Protein AF-A0AAW1BHJ8-F1 (afdb_monomer_lite)

InterPro domains:
  IPR001863 Glypican [PF01153] (1-126)
  IPR001863 Glypican [PTHR10822] (1-116)

Radius of gyration: 29.39 Å; chains: 1; bounding box: 67×28×74 Å

Foldseek 3Di:
DCCVVVNPLCVVVVVLVVVLVVVLVCVLVPHPDDLLVSLLVSVLVVCLSVVCVVCVVDDDDPVVSVVVSVCCVVVVPVPCVSVVCSVVSVVVSVVSSCVVVVVVVVVVVVVVVVVVLVVVVVVCVVPVPPPDDDDPVVVVVVCVSVVPPPDPDD

Secondary structure (DSSP, 8-state):
-HHHHHHHHHHHTTHHHHHHHHHHHHHHTT----HHHHHHHHHHHHHHHHHHHH-TT----HHHHHHHHHHHHHH-TTTTHHHHHHHHHHHHHHHHHHHHHHHHHHHHHHHHHHHHHHHHHHHHHH-TTTS-SS-TTTHHHHHHHHS-TT----

pLDDT: mean 74.67, std 17.1, range [35.19, 94.06]

Structure (mmCIF, N/CA/C/O backbone):
data_AF-A0AAW1BHJ8-F1
#
_entry.id   AF-A0AAW1BHJ8-F1
#
loop_
_atom_site.group_PDB
_atom_site.id
_atom_site.type_symbol
_atom_site.label_atom_id
_atom_site.label_alt_id
_atom_site.label_comp_id
_atom_site.label_asym_id
_atom_site.label_entity_id
_atom_site.label_seq_id
_atom_site.pdbx_PDB_ins_code
_atom_site.Cartn_x
_atom_site.Cartn_y
_atom_site.Cartn_z
_atom_site.occupancy
_atom_site.B_iso_or_equiv
_atom_site.auth_seq_id
_atom_site.auth_comp_id
_atom_site.auth_asym_id
_atom_site.auth_atom_id
_atom_site.pdbx_PDB_model_num
ATOM 1 N N . MET A 1 1 ? -17.989 -5.046 -3.434 1.00 55.41 1 MET A N 1
ATOM 2 C CA . MET A 1 1 ? -17.667 -6.238 -2.618 1.00 55.41 1 MET A CA 1
ATOM 3 C C . MET A 1 1 ? -17.822 -5.926 -1.131 1.00 55.41 1 MET A C 1
ATOM 5 O O . MET A 1 1 ? -18.798 -6.386 -0.567 1.00 55.41 1 MET A O 1
ATOM 9 N N . PHE A 1 2 ? -17.002 -5.055 -0.530 1.00 56.72 2 PHE A N 1
ATOM 10 C CA . PHE A 1 2 ? -17.098 -4.704 0.901 1.00 56.72 2 PHE A CA 1
ATOM 11 C C . PHE A 1 2 ? -18.437 -4.090 1.347 1.00 56.72 2 PHE A C 1
ATOM 13 O O . PHE A 1 2 ? -18.947 -4.462 2.395 1.00 56.72 2 PHE A O 1
ATOM 20 N N . VAL A 1 3 ? -19.073 -3.251 0.520 1.00 59.00 3 VAL A N 1
ATOM 21 C CA . VAL A 1 3 ? -20.424 -2.705 0.791 1.00 59.00 3 VAL A CA 1
ATOM 22 C C . VAL A 1 3 ? -21.484 -3.808 0.929 1.00 59.00 3 VAL A C 1
ATOM 24 O O . VAL A 1 3 ? -22.414 -3.674 1.712 1.00 59.00 3 VAL A O 1
ATOM 27 N N . ARG A 1 4 ? -21.342 -4.923 0.197 1.00 56.62 4 ARG A N 1
ATOM 28 C CA . ARG A 1 4 ? -22.283 -6.054 0.277 1.00 56.62 4 ARG A CA 1
ATOM 29 C C . ARG A 1 4 ? -22.056 -6.924 1.516 1.00 56.62 4 ARG A C 1
ATOM 31 O O . ARG A 1 4 ? -23.004 -7.540 1.977 1.00 56.62 4 ARG A O 1
ATOM 38 N N . THR A 1 5 ? -20.828 -6.978 2.031 1.00 54.50 5 THR A N 1
ATOM 39 C CA . THR A 1 5 ? -20.455 -7.836 3.168 1.00 54.50 5 THR A CA 1
ATOM 40 C C . THR A 1 5 ? -20.561 -7.110 4.511 1.00 54.50 5 THR A C 1
ATOM 42 O O . THR A 1 5 ? -20.981 -7.705 5.493 1.00 54.50 5 THR A O 1
ATOM 45 N N . TYR A 1 6 ? -20.207 -5.824 4.551 1.00 63.31 6 TYR A N 1
ATOM 46 C CA . TYR A 1 6 ? 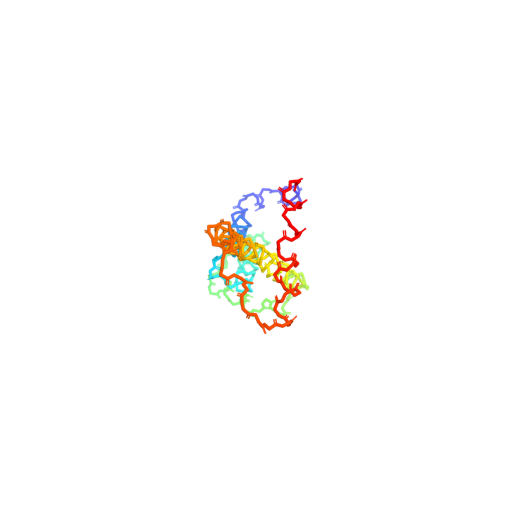-20.124 -5.017 5.776 1.00 63.31 6 TYR A CA 1
ATOM 47 C C . TYR A 1 6 ? -21.151 -3.871 5.817 1.00 63.31 6 TYR A C 1
ATOM 49 O O . TYR A 1 6 ? -21.239 -3.148 6.809 1.00 63.31 6 TYR A O 1
ATOM 57 N N . GLY A 1 7 ? -21.946 -3.694 4.756 1.00 66.75 7 GLY A N 1
ATOM 58 C CA . GLY A 1 7 ? -23.076 -2.767 4.732 1.00 66.75 7 GLY A CA 1
ATOM 59 C C . GLY A 1 7 ? -22.693 -1.305 4.974 1.00 66.75 7 GLY A C 1
ATOM 60 O O . GLY A 1 7 ? -21.690 -0.796 4.467 1.00 66.75 7 GLY A O 1
ATOM 61 N N . MET A 1 8 ? -23.526 -0.623 5.761 1.00 63.44 8 MET A N 1
ATOM 62 C CA . MET A 1 8 ? -23.433 0.815 6.035 1.00 63.44 8 MET A CA 1
ATOM 63 C C . MET A 1 8 ? -22.176 1.194 6.847 1.00 63.44 8 MET A C 1
ATOM 65 O O . MET A 1 8 ? -21.650 2.293 6.680 1.00 63.44 8 MET A O 1
ATOM 69 N N . LEU A 1 9 ? -21.634 0.256 7.637 1.00 60.28 9 LEU A N 1
ATOM 70 C CA . LEU A 1 9 ? -20.424 0.430 8.458 1.00 60.28 9 LEU A CA 1
ATOM 71 C C . LEU A 1 9 ? -19.172 0.680 7.603 1.00 60.28 9 LEU A C 1
ATOM 73 O O . LEU A 1 9 ? -18.336 1.521 7.938 1.00 60.28 9 LEU A O 1
ATOM 77 N N . TYR A 1 10 ? -19.073 -0.012 6.462 1.00 61.50 10 TYR A N 1
ATOM 78 C CA . TYR A 1 10 ? -18.015 0.222 5.477 1.00 61.50 10 TYR A CA 1
ATOM 79 C C . TYR A 1 10 ? -18.227 1.531 4.712 1.00 61.50 10 TYR A C 1
ATOM 81 O O . TYR A 1 10 ? -17.259 2.219 4.413 1.00 61.50 10 TYR A O 1
ATOM 89 N N . MET A 1 11 ? -19.473 1.908 4.401 1.00 62.59 11 MET A N 1
ATOM 90 C CA . MET A 1 11 ? -19.740 3.147 3.659 1.00 62.59 11 MET A CA 1
ATOM 91 C C . MET A 1 11 ? -19.307 4.394 4.436 1.00 62.59 11 MET A C 1
ATOM 93 O O . MET A 1 11 ? -18.711 5.289 3.841 1.00 62.59 11 MET A O 1
ATOM 97 N N . GLN A 1 12 ? -19.528 4.417 5.753 1.00 64.88 12 GLN A N 1
ATOM 98 C CA . GLN A 1 12 ? -19.155 5.543 6.616 1.00 64.88 12 GLN A CA 1
ATOM 99 C C . GLN A 1 12 ? -17.643 5.684 6.852 1.00 64.88 12 GLN A C 1
ATOM 101 O O . GLN A 1 12 ? -17.185 6.780 7.139 1.00 64.88 12 GLN A O 1
ATOM 106 N N . ASN A 1 13 ? -16.861 4.608 6.706 1.00 67.62 13 ASN A N 1
ATOM 107 C CA . ASN A 1 13 ? -15.406 4.617 6.932 1.00 67.62 13 ASN A CA 1
ATOM 108 C C . ASN A 1 13 ? -14.615 4.267 5.659 1.00 67.62 13 ASN A C 1
ATOM 110 O O . ASN A 1 13 ? -13.449 3.878 5.719 1.00 67.62 13 ASN A O 1
ATOM 114 N N . SER A 1 14 ? -15.256 4.382 4.491 1.00 75.00 14 SER A N 1
ATOM 115 C CA . SER A 1 14 ? -14.648 4.035 3.201 1.00 75.00 14 SER A CA 1
ATOM 116 C C . SER A 1 14 ? -13.474 4.944 2.824 1.00 75.00 14 SER A C 1
ATOM 118 O O . SER A 1 14 ? -12.638 4.539 2.017 1.00 75.00 14 SER A O 1
ATOM 120 N N . GLU A 1 15 ? -13.384 6.122 3.446 1.00 80.06 15 GLU A N 1
ATOM 121 C CA . GLU A 1 15 ? -12.291 7.088 3.303 1.00 80.06 15 GLU A CA 1
ATOM 122 C C . GLU A 1 15 ? -10.922 6.456 3.586 1.00 80.06 15 GLU A C 1
ATOM 124 O O . GLU A 1 15 ? -10.018 6.597 2.772 1.00 80.06 15 GLU A O 1
ATOM 129 N N . VAL A 1 16 ? -10.806 5.611 4.621 1.00 81.62 16 VAL A N 1
ATOM 130 C CA . VAL A 1 16 ? -9.545 4.920 4.969 1.00 81.62 16 VAL A CA 1
ATOM 131 C C . VAL A 1 16 ? -9.006 4.088 3.799 1.00 81.62 16 VAL A C 1
ATOM 133 O O . VAL A 1 16 ? -7.802 4.013 3.563 1.00 81.62 16 VAL A O 1
ATOM 136 N N . PHE A 1 17 ? -9.903 3.464 3.033 1.00 79.81 17 PHE A N 1
ATOM 137 C CA . PHE A 1 17 ? -9.516 2.700 1.850 1.00 79.81 17 PHE A CA 1
ATOM 138 C C . PHE A 1 17 ? -9.200 3.615 0.665 1.00 79.81 17 PHE A C 1
ATOM 140 O O . PHE A 1 17 ? -8.293 3.306 -0.106 1.00 79.81 17 PHE A O 1
ATOM 147 N N . GLN A 1 18 ? -9.929 4.722 0.497 1.00 84.31 18 GLN A N 1
ATOM 148 C CA . GLN A 1 18 ? -9.659 5.690 -0.570 1.00 84.31 18 GLN A CA 1
ATOM 149 C C . GLN A 1 18 ? -8.277 6.328 -0.405 1.00 84.31 18 GLN A C 1
ATOM 151 O O . GLN A 1 18 ? -7.521 6.357 -1.379 1.00 84.31 18 GLN A O 1
ATOM 156 N N . ASP A 1 19 ? -7.926 6.735 0.814 1.00 87.19 19 ASP A N 1
ATOM 157 C CA . ASP A 1 19 ? -6.626 7.315 1.153 1.00 87.19 19 ASP A CA 1
ATOM 158 C C . ASP A 1 19 ? -5.485 6.359 0.806 1.00 87.19 19 ASP A C 1
ATOM 160 O O . ASP A 1 19 ? -4.565 6.737 0.079 1.00 87.19 19 ASP A O 1
ATOM 164 N N . LEU A 1 20 ? -5.604 5.079 1.183 1.00 87.56 20 LEU A N 1
ATOM 165 C CA . LEU A 1 20 ? -4.618 4.059 0.817 1.00 87.56 20 LEU A CA 1
ATOM 166 C C . LEU A 1 20 ? -4.406 3.987 -0.706 1.00 87.56 20 LEU A C 1
ATOM 168 O O . LEU A 1 20 ? -3.273 3.936 -1.188 1.00 87.56 20 LEU A O 1
ATOM 172 N N . PHE A 1 21 ? -5.480 3.988 -1.502 1.00 88.00 21 PHE A N 1
ATOM 173 C CA . PHE A 1 21 ? -5.351 3.946 -2.963 1.00 88.00 21 PHE A CA 1
ATOM 174 C C . PHE A 1 21 ? -4.738 5.226 -3.543 1.00 88.00 21 PHE A C 1
ATOM 176 O O . PHE A 1 21 ? -4.039 5.155 -4.560 1.00 88.00 21 PHE A O 1
ATOM 183 N N . ILE A 1 22 ? -4.988 6.384 -2.933 1.00 89.31 22 ILE A N 1
ATOM 184 C CA . ILE A 1 22 ? -4.365 7.654 -3.320 1.00 89.31 22 ILE A CA 1
ATOM 185 C C . ILE A 1 22 ? -2.860 7.598 -3.048 1.00 89.31 22 ILE A C 1
ATOM 187 O O . ILE A 1 22 ? -2.064 7.927 -3.932 1.00 89.31 22 ILE A O 1
ATOM 191 N N . GLU A 1 23 ? -2.453 7.115 -1.877 1.00 88.06 23 GLU A N 1
ATOM 192 C CA . GLU A 1 23 ? -1.044 6.990 -1.506 1.00 88.06 23 GLU A CA 1
ATOM 193 C C . GLU A 1 23 ? -0.302 5.960 -2.369 1.00 88.06 23 GLU A C 1
ATOM 195 O O . GLU A 1 23 ? 0.803 6.237 -2.846 1.00 88.06 23 GLU A O 1
ATOM 200 N N . LEU A 1 24 ? -0.932 4.824 -2.686 1.00 88.44 24 LEU A N 1
ATOM 201 C CA . LEU A 1 24 ? -0.387 3.837 -3.626 1.00 88.44 24 LEU A CA 1
ATOM 202 C C . LEU A 1 24 ? -0.179 4.426 -5.028 1.00 88.44 24 LEU A C 1
ATOM 204 O O . LEU A 1 24 ? 0.865 4.205 -5.650 1.00 88.44 24 LEU A O 1
ATOM 208 N N . LYS A 1 25 ? -1.139 5.215 -5.531 1.00 87.81 25 LYS A N 1
ATOM 209 C CA . LYS A 1 25 ? -0.980 5.929 -6.809 1.00 87.81 25 LYS A CA 1
ATOM 210 C C . LYS A 1 25 ? 0.163 6.934 -6.742 1.00 87.81 25 LYS A C 1
ATOM 212 O O . LYS A 1 25 ? 0.974 6.978 -7.664 1.00 87.81 25 LYS A O 1
ATOM 217 N N . ARG A 1 26 ? 0.266 7.697 -5.651 1.00 88.00 26 ARG A N 1
ATOM 218 C CA . ARG A 1 26 ? 1.336 8.681 -5.443 1.00 88.00 26 ARG A CA 1
ATOM 219 C C . ARG A 1 26 ? 2.714 8.022 -5.426 1.00 88.00 26 ARG A C 1
ATOM 221 O O . ARG A 1 26 ? 3.645 8.550 -6.035 1.00 88.00 26 ARG A O 1
ATOM 228 N N . TYR A 1 27 ? 2.843 6.863 -4.779 1.00 87.69 27 TYR A N 1
ATOM 229 C CA . TYR A 1 27 ? 4.072 6.070 -4.806 1.00 87.69 27 TYR A CA 1
ATOM 230 C C . TYR A 1 27 ? 4.432 5.640 -6.233 1.00 87.69 27 TYR A C 1
ATOM 232 O O . TYR A 1 27 ? 5.572 5.813 -6.672 1.00 87.69 27 TYR A O 1
ATOM 240 N N . TYR A 1 28 ? 3.452 5.118 -6.975 1.00 85.00 28 TYR A N 1
ATOM 241 C CA . TYR A 1 28 ? 3.639 4.669 -8.353 1.00 85.00 28 TYR A CA 1
ATOM 242 C C . TYR A 1 28 ? 4.080 5.803 -9.291 1.00 85.00 28 TYR A C 1
ATOM 244 O O . TYR A 1 28 ? 5.000 5.615 -10.085 1.00 85.00 28 TYR A O 1
ATOM 252 N N . THR A 1 29 ? 3.503 7.003 -9.166 1.00 86.44 29 THR A N 1
ATOM 253 C CA . THR A 1 29 ? 3.850 8.166 -10.007 1.00 86.44 29 THR A CA 1
ATOM 254 C C . THR A 1 29 ? 5.200 8.806 -9.672 1.00 86.44 29 THR A C 1
ATOM 256 O O . THR A 1 29 ? 5.575 9.794 -10.294 1.00 86.44 29 THR A O 1
ATOM 259 N N . GLY A 1 30 ? 5.944 8.269 -8.702 1.00 78.62 30 GLY A N 1
ATOM 260 C CA . GLY A 1 30 ? 7.283 8.749 -8.367 1.00 78.62 30 GLY A CA 1
ATOM 261 C C . GLY A 1 30 ? 7.390 9.508 -7.047 1.00 78.62 30 GLY A C 1
ATOM 262 O O . GLY A 1 30 ? 8.461 10.031 -6.750 1.00 78.62 30 GLY A O 1
ATOM 263 N N . GLY A 1 31 ? 6.332 9.551 -6.233 1.00 81.19 31 GLY A N 1
ATOM 264 C CA . GLY A 1 31 ? 6.385 10.141 -4.898 1.00 81.19 31 GLY A CA 1
ATOM 265 C C . GLY A 1 31 ? 7.442 9.473 -4.012 1.00 81.19 31 GLY A C 1
ATOM 266 O O . GLY A 1 31 ? 7.677 8.261 -4.099 1.00 81.19 31 GLY A O 1
ATOM 267 N N . ASN A 1 32 ? 8.081 10.273 -3.154 1.00 78.31 32 ASN A N 1
ATOM 268 C CA . ASN A 1 32 ? 8.980 9.790 -2.107 1.00 78.31 32 ASN A CA 1
ATOM 269 C C . ASN A 1 32 ? 8.160 9.363 -0.882 1.00 78.31 32 ASN A C 1
ATOM 271 O O . ASN A 1 32 ? 8.119 10.065 0.123 1.00 78.31 32 ASN A O 1
ATOM 275 N N . VAL A 1 33 ? 7.417 8.268 -1.027 1.00 81.38 33 VAL A N 1
ATOM 276 C CA . VAL A 1 33 ? 6.567 7.706 0.029 1.00 81.38 33 VAL A CA 1
ATOM 277 C C . VAL A 1 33 ? 7.140 6.350 0.423 1.00 81.38 33 VAL A C 1
ATOM 279 O O . VAL A 1 33 ? 7.543 5.575 -0.446 1.00 81.38 33 VAL A O 1
ATOM 282 N N . ASN A 1 34 ? 7.179 6.050 1.717 1.00 86.56 34 ASN A N 1
ATOM 283 C CA . ASN A 1 34 ? 7.565 4.734 2.201 1.00 86.56 34 ASN A CA 1
ATOM 284 C C . ASN A 1 34 ? 6.345 3.798 2.164 1.00 86.56 34 ASN A C 1
ATOM 286 O O . ASN A 1 34 ? 5.398 3.972 2.924 1.00 86.56 34 ASN A O 1
ATOM 290 N N . LEU A 1 35 ? 6.363 2.811 1.261 1.00 86.88 35 LEU A N 1
ATOM 291 C CA . LEU A 1 35 ? 5.285 1.822 1.109 1.00 86.88 35 LEU A CA 1
ATOM 292 C C . LEU A 1 35 ? 5.006 1.049 2.397 1.00 86.88 35 LEU A C 1
ATOM 294 O O . LEU A 1 35 ? 3.855 0.731 2.676 1.00 86.88 35 LEU A O 1
ATOM 298 N N . GLU A 1 36 ? 6.046 0.701 3.156 1.00 87.12 36 GLU A N 1
ATOM 299 C CA . GLU A 1 36 ? 5.858 -0.103 4.362 1.00 87.12 36 GLU A CA 1
ATOM 300 C C . GLU A 1 36 ? 5.175 0.693 5.465 1.00 87.12 36 GLU A C 1
ATOM 302 O O . GLU A 1 36 ? 4.269 0.172 6.107 1.00 87.12 36 GLU A O 1
ATOM 307 N N . GLU A 1 37 ? 5.584 1.946 5.645 1.00 88.06 37 GLU A N 1
ATOM 308 C CA . GLU A 1 37 ? 5.001 2.880 6.610 1.00 88.06 37 GLU A CA 1
ATOM 309 C C . GLU A 1 37 ? 3.541 3.183 6.265 1.00 88.06 37 GLU A C 1
ATOM 311 O O . GLU A 1 37 ? 2.666 2.936 7.085 1.00 88.06 37 GLU A O 1
ATOM 316 N N . MET A 1 38 ? 3.264 3.542 5.007 1.00 89.62 38 MET A N 1
ATOM 317 C CA . MET A 1 38 ? 1.909 3.744 4.475 1.00 89.62 38 MET A CA 1
ATOM 318 C C . MET A 1 38 ? 0.983 2.552 4.766 1.00 89.62 38 MET A C 1
ATOM 320 O O . MET A 1 38 ? -0.155 2.707 5.208 1.00 89.62 38 MET A O 1
ATOM 324 N N . LEU A 1 39 ? 1.470 1.331 4.525 1.00 89.00 39 LEU A N 1
ATOM 325 C CA . LEU A 1 39 ? 0.691 0.125 4.780 1.00 89.00 39 LEU A CA 1
ATOM 326 C C . LEU A 1 39 ? 0.492 -0.116 6.278 1.00 89.00 39 LEU A C 1
ATOM 328 O O . LEU A 1 39 ? -0.604 -0.510 6.670 1.00 89.00 39 LEU A O 1
ATOM 332 N N . ASN A 1 40 ? 1.513 0.107 7.108 1.00 87.50 40 ASN A N 1
ATOM 333 C CA . ASN A 1 40 ? 1.385 -0.018 8.560 1.00 87.50 40 ASN A CA 1
ATOM 334 C C . ASN A 1 40 ? 0.349 0.985 9.107 1.00 87.50 40 ASN A C 1
ATOM 336 O O . ASN A 1 40 ? -0.531 0.581 9.865 1.00 87.50 40 ASN A O 1
ATOM 340 N N . ASP A 1 41 ? 0.390 2.240 8.656 1.00 87.88 41 ASP A N 1
ATOM 341 C CA . ASP A 1 41 ? -0.548 3.295 9.054 1.00 87.88 41 ASP A CA 1
ATOM 342 C C . ASP A 1 41 ? -1.985 2.967 8.644 1.00 87.88 41 ASP A C 1
ATOM 344 O O . ASP A 1 41 ? -2.919 3.132 9.433 1.00 87.88 41 ASP A O 1
ATOM 348 N N . PHE A 1 42 ? -2.178 2.436 7.433 1.00 88.44 42 PHE A N 1
ATOM 349 C CA . PHE A 1 42 ? -3.481 1.945 6.988 1.00 88.44 42 PHE A CA 1
ATOM 350 C C . PHE A 1 42 ? -4.033 0.868 7.931 1.00 88.44 42 PHE A C 1
ATOM 352 O O . PHE A 1 42 ? -5.196 0.937 8.334 1.00 88.44 42 PHE A O 1
ATOM 359 N N . TRP A 1 43 ? -3.216 -0.124 8.301 1.00 87.19 43 TRP A N 1
ATOM 360 C CA . TRP A 1 43 ? -3.654 -1.206 9.185 1.00 87.19 43 TRP A CA 1
ATOM 361 C C . TRP A 1 43 ? -3.933 -0.725 10.610 1.00 87.19 43 TRP A C 1
ATOM 363 O O . TRP A 1 43 ? -4.890 -1.208 11.216 1.00 87.19 43 TRP A O 1
ATOM 373 N N . ALA A 1 44 ? -3.156 0.233 11.123 1.00 85.31 44 ALA A N 1
ATOM 374 C CA . ALA A 1 44 ? -3.398 0.858 12.421 1.00 85.31 44 ALA A CA 1
ATOM 375 C C . ALA A 1 44 ? -4.743 1.603 12.434 1.00 85.31 44 ALA A C 1
ATOM 377 O O . ALA A 1 44 ? -5.615 1.299 13.248 1.00 85.31 44 ALA A O 1
ATOM 378 N N . ARG A 1 45 ? -4.980 2.480 11.449 1.00 85.00 45 ARG A N 1
ATOM 379 C CA . ARG A 1 45 ? -6.249 3.217 11.306 1.00 85.00 45 ARG A CA 1
ATOM 380 C C . ARG A 1 45 ? -7.441 2.283 11.118 1.00 85.00 45 ARG A C 1
ATOM 382 O O . ARG A 1 45 ? -8.511 2.511 11.680 1.00 85.00 45 ARG A O 1
ATOM 389 N N . LEU A 1 46 ? -7.275 1.216 10.334 1.00 84.62 46 LEU A N 1
ATOM 390 C CA . LEU A 1 46 ? -8.322 0.217 10.133 1.00 84.62 46 LEU A CA 1
ATOM 391 C C . LEU A 1 46 ? -8.652 -0.517 11.438 1.00 84.62 46 LEU A C 1
ATOM 393 O O . LEU A 1 46 ? -9.829 -0.757 11.715 1.00 84.62 46 LEU A O 1
ATOM 397 N N . LEU A 1 47 ? -7.635 -0.851 12.239 1.00 83.38 47 LEU A N 1
ATOM 398 C CA . LEU A 1 47 ? -7.824 -1.486 13.538 1.00 83.38 47 LEU A CA 1
ATOM 399 C C . LEU A 1 47 ? -8.615 -0.586 14.480 1.00 83.38 47 LEU A C 1
ATOM 401 O O . LEU A 1 47 ? -9.617 -1.040 15.019 1.00 83.38 47 LEU A O 1
ATOM 405 N N . GLU A 1 48 ? -8.208 0.672 14.639 1.00 80.31 48 GLU A N 1
ATOM 406 C CA . GLU A 1 48 ? -8.883 1.637 15.514 1.00 80.31 48 GLU A CA 1
ATOM 407 C C . GLU A 1 48 ? -10.366 1.776 15.157 1.00 80.31 48 GLU A C 1
ATOM 409 O O . GLU A 1 48 ? -11.239 1.659 16.022 1.00 80.31 48 GLU A O 1
ATOM 414 N N . ARG A 1 49 ? -10.666 1.934 13.860 1.00 79.38 49 ARG A N 1
ATOM 415 C CA . ARG A 1 49 ? -12.046 2.028 13.367 1.00 79.38 49 ARG A CA 1
ATOM 416 C C . ARG A 1 49 ? -12.824 0.742 13.615 1.00 79.38 49 ARG A C 1
ATOM 418 O O . ARG A 1 49 ? -13.951 0.802 14.095 1.00 79.38 49 ARG A O 1
ATOM 425 N N . MET A 1 50 ? -12.247 -0.428 13.344 1.00 79.06 50 MET A N 1
ATOM 426 C CA . MET A 1 50 ? -12.923 -1.700 13.620 1.00 79.06 50 MET A CA 1
ATOM 427 C C . MET A 1 50 ? -13.143 -1.937 15.116 1.00 79.06 50 MET A C 1
ATOM 429 O O . MET A 1 50 ? -14.187 -2.462 15.497 1.00 79.06 50 MET A O 1
ATOM 433 N N . PHE A 1 51 ? -12.203 -1.527 15.965 1.00 78.44 51 PHE A N 1
ATOM 434 C CA . PHE A 1 51 ? -12.284 -1.715 17.410 1.00 78.44 51 PHE A CA 1
ATOM 435 C C . PHE A 1 51 ? -13.444 -0.921 18.022 1.00 78.44 51 PHE A C 1
ATOM 437 O O . PHE A 1 51 ? -14.205 -1.461 18.828 1.00 78.44 51 PHE A O 1
ATOM 444 N N . GLN A 1 52 ? -13.631 0.324 17.569 1.00 77.50 52 GLN A N 1
ATOM 445 C CA . GLN A 1 52 ? -14.775 1.164 17.937 1.00 77.50 52 GLN A CA 1
ATOM 446 C C . GLN A 1 52 ? -16.104 0.589 17.424 1.00 77.50 52 GLN A C 1
ATOM 448 O O . GLN A 1 52 ? -17.102 0.606 18.138 1.00 77.50 52 GLN A O 1
ATOM 453 N N . LEU A 1 53 ? -16.122 0.037 16.204 1.00 74.81 53 LEU A N 1
ATOM 454 C CA . LEU A 1 53 ? -17.335 -0.538 15.609 1.00 74.81 53 LEU A CA 1
ATOM 455 C C . LEU A 1 53 ? -17.794 -1.834 16.286 1.00 74.81 53 LEU A C 1
ATOM 457 O O . LEU A 1 53 ? -18.994 -2.083 16.368 1.00 74.81 53 LEU A O 1
ATOM 461 N N . ILE A 1 54 ? -16.860 -2.670 16.745 1.00 76.25 54 ILE A N 1
ATOM 462 C CA . ILE A 1 54 ? -17.174 -3.935 17.431 1.00 76.25 54 ILE A CA 1
ATOM 463 C C . ILE A 1 54 ? -17.673 -3.676 18.858 1.00 76.25 54 ILE A C 1
ATOM 465 O O . ILE A 1 54 ? -18.498 -4.434 19.364 1.00 76.25 54 ILE A O 1
ATOM 469 N N . ASN A 1 55 ? -17.219 -2.590 19.490 1.00 77.94 55 ASN A N 1
ATOM 470 C CA . ASN A 1 55 ? -17.543 -2.244 20.873 1.00 77.94 55 ASN A CA 1
ATOM 471 C C . ASN A 1 55 ? -18.249 -0.879 20.973 1.00 77.94 55 ASN A C 1
ATOM 473 O O . ASN A 1 55 ? -17.747 0.018 21.650 1.00 77.94 55 ASN A O 1
ATOM 477 N N . PRO A 1 56 ? -19.436 -0.704 20.361 1.00 76.81 56 PRO A N 1
ATOM 478 C CA . PRO A 1 56 ? -20.119 0.592 20.311 1.00 76.81 56 PRO A CA 1
ATOM 479 C C . PRO A 1 56 ? -20.597 1.083 21.686 1.00 76.81 56 PRO A C 1
ATOM 481 O O . PRO A 1 56 ? -20.907 2.257 21.853 1.00 76.81 56 PRO A O 1
ATOM 484 N N . HIS A 1 57 ? -20.670 0.190 22.677 1.00 76.44 57 HIS A N 1
ATOM 485 C CA . HIS A 1 57 ? -21.055 0.514 24.052 1.00 76.44 57 HIS A CA 1
ATOM 486 C C . HIS A 1 57 ? -19.915 1.114 24.884 1.00 76.44 57 HIS A C 1
ATOM 488 O O . HIS A 1 57 ? -20.162 1.601 25.985 1.00 76.44 57 HIS A O 1
ATOM 494 N N . TYR A 1 58 ? -18.680 1.070 24.378 1.00 78.31 58 TYR A N 1
ATOM 495 C CA . TYR A 1 58 ? -17.499 1.561 25.073 1.00 78.31 58 TYR A CA 1
ATOM 496 C C . TYR A 1 58 ? -16.913 2.762 24.332 1.00 78.31 58 TYR A C 1
ATOM 498 O O . TYR A 1 58 ? -16.637 2.706 23.136 1.00 78.31 58 TYR A O 1
ATOM 506 N N . HIS A 1 59 ? -16.689 3.850 25.066 1.00 77.44 59 HIS A N 1
ATOM 507 C CA . HIS A 1 59 ? -15.911 4.981 24.575 1.00 77.44 59 HIS A CA 1
ATOM 508 C C . HIS A 1 59 ? -14.444 4.771 24.948 1.00 77.44 59 HIS A C 1
ATOM 510 O O . HIS A 1 59 ? -14.090 4.774 26.126 1.00 77.44 59 HIS A O 1
ATOM 516 N N . PHE A 1 60 ? -13.599 4.574 23.938 1.00 81.38 60 PHE A N 1
ATOM 517 C CA . PHE A 1 60 ? -12.153 4.451 24.110 1.00 81.38 60 PHE A CA 1
ATOM 518 C C . PHE A 1 60 ? -11.495 5.825 23.971 1.00 81.38 60 PHE A C 1
ATOM 520 O O . PHE A 1 60 ? -11.831 6.577 23.056 1.00 81.38 60 PHE A O 1
ATOM 527 N N . SER A 1 61 ? -10.565 6.149 24.871 1.00 84.50 61 SER A N 1
ATOM 528 C CA . SER A 1 61 ? -9.705 7.324 24.722 1.00 84.50 61 SER A CA 1
ATOM 529 C C . SER A 1 61 ? -8.670 7.104 23.616 1.00 84.50 61 SER A C 1
ATOM 531 O O . SER A 1 61 ? -8.339 5.966 23.276 1.00 84.50 61 SER A O 1
ATOM 533 N N . GLU A 1 62 ? -8.135 8.198 23.078 1.00 80.88 62 GLU A N 1
ATOM 534 C CA . GLU A 1 62 ? -7.073 8.165 22.066 1.00 80.88 62 GLU A CA 1
ATOM 535 C C . GLU A 1 62 ? -5.826 7.426 22.585 1.00 80.88 62 GLU A C 1
ATOM 537 O O . GLU A 1 62 ? -5.326 6.527 21.913 1.00 80.88 62 GLU A O 1
ATOM 542 N N . ASP A 1 63 ? -5.436 7.662 23.844 1.00 85.38 63 ASP A N 1
ATOM 543 C CA . ASP A 1 63 ? -4.322 6.962 24.506 1.00 85.38 63 ASP A CA 1
ATOM 544 C C . ASP A 1 63 ? -4.510 5.435 24.553 1.00 85.38 63 ASP A C 1
ATOM 546 O O . ASP A 1 63 ? -3.557 4.659 24.436 1.00 85.38 63 ASP A O 1
ATOM 550 N N . TYR A 1 64 ? -5.754 4.976 24.737 1.00 84.69 64 TYR A N 1
ATOM 551 C CA . TYR A 1 64 ? -6.060 3.547 24.760 1.00 84.69 64 TYR A CA 1
ATOM 552 C C . TYR A 1 64 ? -5.934 2.938 23.362 1.00 84.69 64 TYR A C 1
ATOM 554 O O . TYR A 1 64 ? -5.394 1.843 23.215 1.00 84.69 64 TYR A O 1
ATOM 562 N N . LEU A 1 65 ? -6.395 3.647 22.332 1.00 82.81 65 LEU A N 1
ATOM 563 C CA . LEU A 1 65 ? -6.280 3.209 20.942 1.00 82.81 65 LEU A CA 1
ATOM 564 C C . LEU A 1 65 ? -4.817 3.178 20.482 1.00 82.81 65 LEU A C 1
ATOM 566 O O . LEU A 1 65 ? -4.403 2.206 19.850 1.00 82.81 65 LEU A O 1
ATOM 570 N N . GLU A 1 66 ? -4.003 4.152 20.897 1.00 81.62 66 GLU A N 1
ATOM 571 C CA . GLU A 1 66 ? -2.557 4.143 20.652 1.00 81.62 66 GLU A CA 1
ATOM 572 C C . GLU A 1 66 ? -1.882 2.937 21.332 1.00 81.62 66 GLU A C 1
ATOM 574 O O . GLU A 1 66 ? -1.020 2.269 20.754 1.00 81.62 66 GLU A O 1
ATOM 579 N N . CYS A 1 67 ? -2.310 2.602 22.554 1.00 84.88 67 CYS A N 1
ATOM 580 C CA . CYS A 1 67 ? -1.852 1.403 23.251 1.00 84.88 67 CYS A CA 1
ATOM 581 C C . CYS A 1 67 ? -2.228 0.127 22.483 1.00 84.88 67 CYS A C 1
ATOM 583 O O . CYS A 1 67 ? -1.368 -0.718 22.240 1.00 84.88 67 CYS A O 1
ATOM 585 N N . VAL A 1 68 ? -3.479 -0.002 22.033 1.00 82.19 68 VAL A N 1
ATOM 586 C CA . VAL A 1 68 ? -3.931 -1.146 21.221 1.00 82.19 68 VAL A CA 1
ATOM 587 C C . VAL A 1 68 ? -3.104 -1.266 19.939 1.00 82.19 68 VAL A C 1
ATOM 589 O O . VAL A 1 68 ? -2.656 -2.367 19.611 1.00 82.19 68 VAL A O 1
ATOM 592 N N . SER A 1 69 ? -2.821 -0.142 19.274 1.00 78.19 69 SER A N 1
ATOM 593 C CA . SER A 1 69 ? -1.970 -0.090 18.083 1.00 78.19 69 SER A CA 1
ATOM 594 C C . SER A 1 69 ? -0.573 -0.680 18.345 1.00 78.19 69 SER A C 1
ATOM 596 O O . SER A 1 69 ? -0.088 -1.487 17.548 1.00 78.19 69 SER A O 1
ATOM 598 N N . LYS A 1 70 ? 0.029 -0.423 19.519 1.00 79.69 70 LYS A N 1
ATOM 599 C CA . LYS A 1 70 ? 1.336 -0.995 19.921 1.00 79.69 70 LYS A CA 1
ATOM 600 C C . LYS A 1 70 ? 1.323 -2.515 20.113 1.00 79.69 70 LYS A C 1
ATOM 602 O O . LYS A 1 70 ? 2.346 -3.160 19.889 1.00 79.69 70 LYS A O 1
ATOM 607 N N . TYR A 1 71 ? 0.194 -3.107 20.502 1.00 80.25 71 TYR A N 1
ATOM 608 C CA . TYR A 1 71 ? 0.071 -4.560 20.702 1.00 80.25 71 TYR A CA 1
ATOM 609 C C . TYR A 1 71 ? -0.444 -5.315 19.468 1.00 80.25 71 TYR A C 1
ATOM 611 O O . TYR A 1 71 ? -0.575 -6.543 19.505 1.00 80.25 71 TYR A O 1
ATOM 619 N N . THR A 1 72 ? -0.690 -4.617 18.357 1.00 78.44 72 THR A N 1
ATOM 620 C CA . THR A 1 72 ? -1.234 -5.204 17.122 1.00 78.44 72 THR A CA 1
ATOM 621 C C . THR A 1 72 ? -0.393 -6.368 16.595 1.00 78.44 72 THR A C 1
ATOM 623 O O . THR A 1 72 ? -0.949 -7.380 16.165 1.00 78.44 72 THR A O 1
ATOM 626 N N . ASP A 1 73 ? 0.937 -6.278 16.682 1.00 74.12 73 ASP A N 1
ATOM 627 C CA . ASP A 1 73 ? 1.848 -7.320 16.191 1.00 74.12 73 ASP A CA 1
ATOM 628 C C . ASP A 1 73 ? 1.794 -8.617 17.013 1.00 74.12 73 ASP A C 1
ATOM 630 O O . ASP A 1 73 ? 1.999 -9.707 16.469 1.00 74.12 73 ASP A O 1
ATOM 634 N N . GLN A 1 74 ? 1.494 -8.518 18.312 1.00 76.75 74 GLN A N 1
ATOM 635 C CA . GLN A 1 74 ? 1.351 -9.678 19.198 1.00 76.75 74 GLN A CA 1
ATOM 636 C C . GLN A 1 74 ? -0.047 -10.286 19.097 1.00 76.75 74 GLN A C 1
ATOM 638 O O . GLN A 1 74 ? -0.187 -11.504 19.000 1.00 76.75 74 GLN A O 1
ATOM 643 N N . LEU A 1 75 ? -1.077 -9.436 19.094 1.00 76.25 75 LEU A N 1
ATOM 644 C CA . LEU A 1 75 ? -2.476 -9.862 19.068 1.00 76.25 75 LEU A CA 1
ATOM 645 C C . LEU A 1 75 ? -2.901 -10.381 17.693 1.00 76.25 75 LEU A C 1
ATOM 647 O O . LEU A 1 75 ? -3.818 -11.194 17.608 1.00 76.25 75 LEU A O 1
ATOM 651 N N . LYS A 1 76 ? -2.245 -9.912 16.622 1.00 81.88 76 LYS A N 1
ATOM 652 C CA . LYS A 1 76 ? -2.566 -10.230 15.226 1.00 81.88 76 LYS A CA 1
ATOM 653 C C . LYS A 1 76 ? -4.081 -10.233 14.963 1.00 81.88 76 LYS A C 1
ATOM 655 O O . LYS A 1 76 ? -4.621 -11.252 14.526 1.00 81.88 76 LYS A O 1
ATOM 660 N N . PRO A 1 77 ? -4.782 -9.103 15.167 1.00 81.31 77 PRO A N 1
ATOM 661 C CA . PRO A 1 77 ? -6.238 -9.027 14.991 1.00 81.31 77 PRO A CA 1
ATOM 662 C C . PRO A 1 77 ? -6.685 -9.392 13.566 1.00 81.31 77 PRO A C 1
ATOM 664 O O . PRO A 1 77 ? -7.782 -9.900 13.358 1.00 81.31 77 PRO A O 1
ATOM 667 N N . PHE A 1 78 ? -5.802 -9.200 12.583 1.00 82.81 78 PHE A N 1
ATOM 668 C CA . PHE A 1 78 ? -6.006 -9.568 11.179 1.00 82.81 78 PHE A CA 1
ATOM 669 C C . PHE A 1 78 ? -5.226 -10.830 10.763 1.00 82.81 78 PHE A C 1
ATOM 671 O O . PHE A 1 78 ? -5.043 -11.106 9.574 1.00 82.81 78 PHE A O 1
ATOM 678 N N . GLY A 1 79 ? -4.713 -11.587 11.734 1.00 86.50 79 GLY A N 1
ATOM 679 C CA . GLY A 1 79 ? -3.842 -12.733 1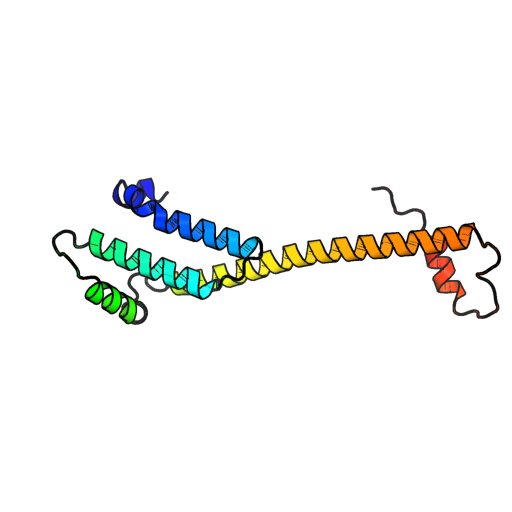1.511 1.00 86.50 79 GLY A CA 1
ATOM 680 C C . GLY A 1 79 ? -2.573 -12.357 10.742 1.00 86.50 79 GLY A C 1
ATOM 681 O O . GLY A 1 79 ? -1.945 -11.328 10.979 1.00 86.50 79 GLY A O 1
ATOM 682 N N . ASP A 1 80 ? -2.198 -13.196 9.778 1.00 86.75 80 ASP A N 1
ATOM 683 C CA . ASP A 1 80 ? -1.020 -12.975 8.933 1.00 86.75 80 ASP A CA 1
ATOM 684 C C . ASP A 1 80 ? -1.311 -12.140 7.667 1.00 86.75 80 ASP A C 1
ATOM 686 O O . ASP A 1 80 ? -0.416 -11.965 6.832 1.00 86.75 80 ASP A O 1
ATOM 690 N N . VAL A 1 81 ? -2.542 -11.639 7.490 1.00 88.62 81 VAL A N 1
ATOM 691 C CA . VAL A 1 81 ? -2.952 -10.895 6.285 1.00 88.62 81 VAL A CA 1
ATOM 692 C C . VAL A 1 81 ? -2.143 -9.604 6.097 1.00 88.62 81 VAL A C 1
ATOM 694 O O . VAL A 1 81 ? -1.569 -9.462 5.013 1.00 88.62 81 VAL A O 1
ATOM 697 N N . PRO A 1 82 ? -1.984 -8.715 7.104 1.00 87.19 82 PRO A N 1
ATOM 698 C CA . PRO A 1 82 ? -1.206 -7.482 6.947 1.00 87.19 82 PRO A CA 1
ATOM 699 C C . PRO A 1 82 ? 0.234 -7.757 6.519 1.00 87.19 82 PRO A C 1
ATOM 701 O O . PRO A 1 82 ? 0.749 -7.140 5.588 1.00 87.19 82 PRO A O 1
ATOM 704 N N . ARG A 1 83 ? 0.866 -8.764 7.136 1.00 87.94 83 ARG A N 1
ATOM 705 C CA . ARG A 1 83 ? 2.242 -9.170 6.831 1.00 87.94 83 ARG A CA 1
ATOM 706 C C . ARG A 1 83 ? 2.383 -9.681 5.398 1.00 87.94 83 ARG A C 1
ATOM 708 O O . ARG A 1 83 ? 3.296 -9.263 4.688 1.00 87.94 83 ARG A O 1
ATOM 715 N N . LYS A 1 84 ? 1.500 -10.588 4.964 1.00 89.94 84 LYS A N 1
ATOM 716 C CA . LYS A 1 84 ? 1.538 -11.152 3.603 1.00 89.94 84 LYS A CA 1
ATOM 717 C C . LYS A 1 84 ? 1.268 -10.080 2.552 1.00 89.94 84 LYS A C 1
ATOM 719 O O . LYS A 1 84 ? 2.005 -10.000 1.570 1.00 89.94 84 LYS A O 1
ATOM 724 N N . LEU A 1 85 ? 0.252 -9.249 2.782 1.00 89.81 85 LEU A N 1
ATOM 725 C CA . LEU A 1 85 ? -0.128 -8.178 1.868 1.00 89.81 85 LEU A CA 1
ATOM 726 C C . LEU A 1 85 ? 0.988 -7.143 1.748 1.00 89.81 85 LEU A C 1
ATOM 728 O O . LEU A 1 85 ? 1.341 -6.783 0.630 1.00 89.81 85 LEU A O 1
ATOM 732 N N . LYS A 1 86 ? 1.624 -6.760 2.863 1.00 88.69 86 LYS A N 1
ATOM 733 C CA . LYS A 1 86 ? 2.776 -5.852 2.854 1.00 88.69 86 LYS A CA 1
ATOM 734 C C . LYS A 1 86 ? 3.891 -6.346 1.942 1.00 88.69 86 LYS A C 1
ATOM 736 O O . LYS A 1 86 ? 4.303 -5.639 1.031 1.00 88.69 86 LYS A O 1
ATOM 741 N N . VAL A 1 87 ? 4.327 -7.593 2.116 1.00 90.88 87 VAL A N 1
ATOM 742 C CA . VAL A 1 87 ? 5.414 -8.155 1.298 1.00 90.88 87 VAL A CA 1
ATOM 743 C C . VAL A 1 87 ? 5.037 -8.215 -0.186 1.00 90.88 87 VAL A C 1
ATOM 745 O O . VAL A 1 87 ? 5.858 -7.890 -1.044 1.00 90.88 87 VAL A O 1
ATOM 748 N N . GLN A 1 88 ? 3.810 -8.630 -0.505 1.00 92.50 88 GLN A N 1
ATOM 749 C CA . GLN A 1 88 ? 3.362 -8.757 -1.893 1.00 92.50 88 GLN A CA 1
ATOM 750 C C . GLN A 1 88 ? 3.207 -7.399 -2.580 1.00 92.50 88 GLN A C 1
ATOM 752 O O . GLN A 1 88 ? 3.729 -7.213 -3.678 1.00 92.50 88 GLN A O 1
ATOM 757 N N . VAL A 1 89 ? 2.536 -6.449 -1.927 1.00 91.06 89 VAL A N 1
ATOM 758 C CA . VAL A 1 89 ? 2.293 -5.105 -2.464 1.00 91.06 89 VAL A CA 1
ATOM 759 C C . VAL A 1 89 ? 3.611 -4.365 -2.640 1.00 91.06 89 VAL A C 1
ATOM 761 O O . VAL A 1 89 ? 3.862 -3.851 -3.728 1.00 91.06 89 VAL A O 1
ATOM 764 N N . THR A 1 90 ? 4.499 -4.388 -1.642 1.00 90.06 90 THR A N 1
ATOM 765 C CA . THR A 1 90 ? 5.799 -3.716 -1.742 1.00 90.06 90 THR A CA 1
ATOM 766 C C . THR A 1 90 ? 6.604 -4.231 -2.934 1.00 90.06 90 THR A C 1
ATOM 768 O O . THR A 1 90 ? 7.065 -3.445 -3.760 1.00 90.06 90 THR A O 1
ATOM 771 N N . ARG A 1 91 ? 6.711 -5.556 -3.098 1.00 91.56 91 ARG A N 1
ATOM 772 C CA . ARG A 1 91 ? 7.435 -6.151 -4.232 1.00 91.56 91 ARG A CA 1
ATOM 773 C C . ARG A 1 91 ? 6.792 -5.817 -5.576 1.00 91.56 91 ARG A C 1
ATOM 775 O O . ARG A 1 91 ? 7.506 -5.474 -6.516 1.00 91.56 91 ARG A O 1
ATOM 782 N N . ALA A 1 92 ? 5.466 -5.898 -5.667 1.00 93.19 92 ALA A N 1
ATOM 783 C CA . ALA A 1 92 ? 4.740 -5.628 -6.903 1.00 93.19 92 ALA A CA 1
ATOM 784 C C . ALA A 1 92 ? 4.877 -4.162 -7.343 1.00 93.19 92 ALA A C 1
ATOM 786 O O . ALA A 1 92 ? 5.160 -3.897 -8.510 1.00 93.19 92 ALA A O 1
ATOM 787 N N . PHE A 1 93 ? 4.729 -3.209 -6.419 1.00 91.44 93 PHE A N 1
ATOM 788 C CA . PHE A 1 93 ? 4.813 -1.782 -6.734 1.00 91.44 93 PHE A CA 1
ATOM 789 C C . PHE A 1 93 ? 6.237 -1.325 -7.042 1.00 91.44 93 PHE A C 1
ATOM 791 O O . PHE A 1 93 ? 6.417 -0.524 -7.958 1.00 91.44 93 PHE A O 1
ATOM 798 N N . ILE A 1 94 ? 7.246 -1.855 -6.341 1.00 90.88 94 ILE A N 1
ATOM 799 C CA . ILE A 1 94 ? 8.651 -1.603 -6.687 1.00 90.88 94 ILE A CA 1
ATOM 800 C C . ILE A 1 94 ? 8.926 -2.109 -8.106 1.00 90.88 94 ILE A C 1
ATOM 802 O O . ILE A 1 94 ? 9.402 -1.342 -8.939 1.00 90.88 94 ILE A O 1
ATOM 806 N N . ALA A 1 95 ? 8.551 -3.354 -8.419 1.00 92.56 95 ALA A N 1
ATOM 807 C CA . ALA A 1 95 ? 8.753 -3.923 -9.750 1.00 92.56 95 ALA A CA 1
ATOM 808 C C . ALA A 1 95 ? 8.044 -3.109 -10.846 1.00 92.56 95 ALA A C 1
ATOM 810 O O . ALA A 1 95 ? 8.660 -2.777 -11.858 1.00 92.56 95 ALA A O 1
ATOM 811 N N . ALA A 1 96 ? 6.779 -2.732 -10.634 1.00 91.94 96 ALA A N 1
ATOM 812 C CA . ALA A 1 96 ? 6.015 -1.925 -11.582 1.00 91.94 96 ALA A CA 1
ATOM 813 C C . ALA A 1 96 ? 6.641 -0.538 -11.802 1.00 91.94 96 ALA A C 1
ATOM 815 O O . ALA A 1 96 ? 6.797 -0.102 -12.944 1.00 91.94 96 ALA A O 1
ATOM 816 N N . ARG A 1 97 ? 7.053 0.141 -10.722 1.00 89.94 97 ARG A N 1
ATOM 817 C CA . ARG A 1 97 ? 7.709 1.453 -10.791 1.00 89.94 97 ARG A CA 1
ATOM 818 C C . ARG A 1 97 ? 9.030 1.364 -11.550 1.00 89.94 97 ARG A C 1
ATOM 820 O O . ARG A 1 97 ? 9.246 2.139 -12.479 1.00 89.94 97 ARG A O 1
ATOM 827 N N . THR A 1 98 ? 9.883 0.402 -11.206 1.00 91.19 98 THR A N 1
ATOM 828 C CA . THR A 1 98 ? 11.170 0.195 -11.883 1.00 91.19 98 THR A CA 1
ATOM 829 C C . THR A 1 98 ? 10.980 -0.164 -13.354 1.00 91.19 98 THR A C 1
ATOM 831 O O . THR A 1 98 ? 11.714 0.340 -14.198 1.00 91.19 98 THR A O 1
ATOM 834 N N . PHE A 1 99 ? 9.973 -0.970 -13.690 1.00 92.75 99 PHE A N 1
ATOM 835 C CA . PHE A 1 99 ? 9.667 -1.326 -15.074 1.00 92.75 99 PHE A CA 1
ATOM 836 C C .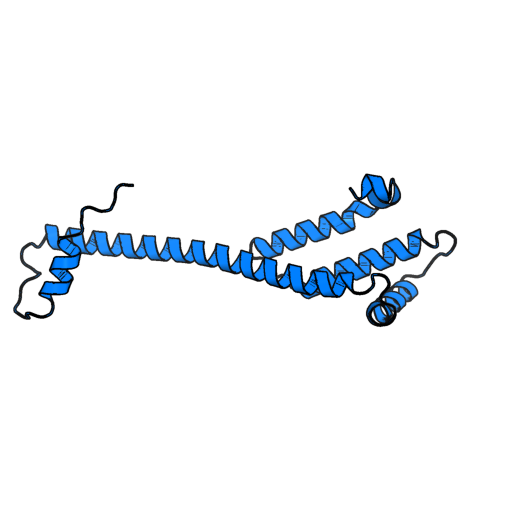 PHE A 1 99 ? 9.290 -0.099 -15.916 1.00 92.75 99 PHE A C 1
ATOM 838 O O . PHE A 1 99 ? 9.869 0.134 -16.976 1.00 92.75 99 PHE A O 1
ATOM 845 N N . VAL A 1 100 ? 8.372 0.737 -15.424 1.00 91.62 100 VAL A N 1
ATOM 846 C CA . VAL A 1 100 ? 7.925 1.950 -16.131 1.00 91.62 100 VAL A CA 1
ATOM 847 C C . VAL A 1 100 ? 9.049 2.980 -16.246 1.00 91.62 100 VAL A C 1
ATOM 849 O O . VAL A 1 100 ? 9.244 3.576 -17.310 1.00 91.62 100 VAL A O 1
ATOM 852 N N . GLN A 1 101 ? 9.831 3.162 -15.180 1.00 91.12 101 GLN A N 1
ATOM 853 C CA . GLN A 1 101 ? 11.013 4.024 -15.204 1.00 91.12 101 GLN A CA 1
ATOM 854 C C . GLN A 1 101 ? 12.051 3.507 -16.210 1.00 91.12 101 GLN A C 1
ATOM 856 O O . GLN A 1 101 ? 12.573 4.288 -17.003 1.00 91.12 101 GLN A O 1
ATOM 861 N N . GLY A 1 102 ? 12.285 2.193 -16.247 1.00 93.19 102 GLY A N 1
ATOM 862 C CA . GLY A 1 102 ? 13.190 1.543 -17.192 1.00 93.19 102 GLY A CA 1
ATOM 863 C C . GLY A 1 102 ? 12.772 1.740 -18.650 1.00 93.19 102 GLY A C 1
ATOM 864 O O . GLY A 1 102 ? 13.603 2.112 -19.475 1.00 93.19 102 GLY A O 1
ATOM 865 N N . LEU A 1 103 ? 11.484 1.581 -18.970 1.00 94.06 103 LEU A N 1
ATOM 866 C CA . LEU A 1 103 ? 10.955 1.855 -20.314 1.00 94.06 103 LEU A CA 1
ATOM 867 C C . LEU A 1 103 ? 11.095 3.331 -20.708 1.00 94.06 103 LEU A C 1
ATOM 869 O O . LEU A 1 103 ? 11.422 3.639 -21.855 1.00 94.06 103 LEU A O 1
ATOM 873 N N . THR A 1 104 ? 10.879 4.244 -19.760 1.00 92.19 104 THR A N 1
ATOM 874 C CA . THR A 1 104 ? 11.018 5.689 -19.994 1.00 92.19 104 THR A CA 1
ATOM 875 C C . THR A 1 104 ? 12.468 6.050 -20.320 1.00 92.19 104 THR A C 1
ATOM 877 O O . THR A 1 104 ? 12.733 6.670 -21.350 1.00 92.19 104 THR A O 1
ATOM 880 N N . VAL A 1 105 ? 13.421 5.574 -19.512 1.00 93.38 105 VAL A N 1
ATOM 881 C CA . VAL A 1 105 ? 14.858 5.778 -19.750 1.00 93.38 105 VAL A CA 1
ATOM 882 C C . VAL A 1 105 ? 15.304 5.097 -21.047 1.00 93.38 105 VAL A C 1
ATOM 884 O O . VAL A 1 105 ? 16.021 5.702 -21.843 1.00 93.38 105 VAL A O 1
ATOM 887 N N . GLY A 1 106 ? 14.845 3.871 -21.314 1.00 93.19 106 GLY A N 1
ATOM 888 C CA . GLY A 1 106 ? 15.150 3.150 -22.552 1.00 93.19 106 GLY A CA 1
ATOM 889 C C . GLY A 1 106 ? 14.717 3.925 -23.799 1.00 93.19 106 GLY A C 1
ATOM 890 O O . GLY A 1 106 ? 15.499 4.077 -24.741 1.00 93.19 106 GLY A O 1
ATOM 891 N N . ARG A 1 107 ? 13.511 4.507 -23.778 1.00 93.62 107 ARG A N 1
ATOM 892 C CA . ARG A 1 107 ? 13.019 5.393 -24.843 1.00 93.62 107 ARG A CA 1
ATOM 893 C C . ARG A 1 107 ? 13.903 6.629 -25.016 1.00 93.62 107 ARG A C 1
ATOM 895 O O . ARG A 1 107 ? 14.193 7.019 -26.147 1.00 93.62 107 ARG A O 1
ATOM 902 N N . GLU A 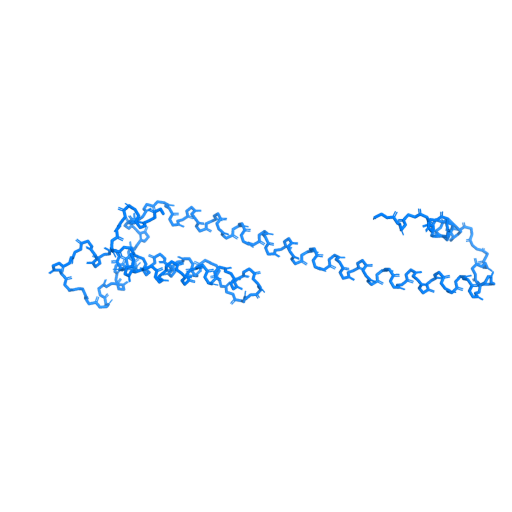1 108 ? 14.324 7.266 -23.927 1.00 92.75 108 GLU A N 1
ATOM 903 C CA . GLU A 1 108 ? 15.206 8.435 -23.994 1.00 92.75 108 GLU A CA 1
ATOM 904 C C . GLU A 1 108 ? 16.563 8.108 -24.619 1.00 92.75 108 GLU A C 1
ATOM 906 O O . GLU A 1 108 ? 17.029 8.849 -25.487 1.00 92.75 108 GLU A O 1
ATOM 911 N N . VAL A 1 109 ? 17.179 6.993 -24.221 1.00 93.94 109 VAL A N 1
ATOM 912 C CA . VAL A 1 109 ? 18.460 6.541 -24.780 1.00 93.94 109 VAL A CA 1
ATOM 913 C C . VAL A 1 109 ? 18.312 6.226 -26.267 1.00 93.94 109 VAL A C 1
ATOM 915 O O . VAL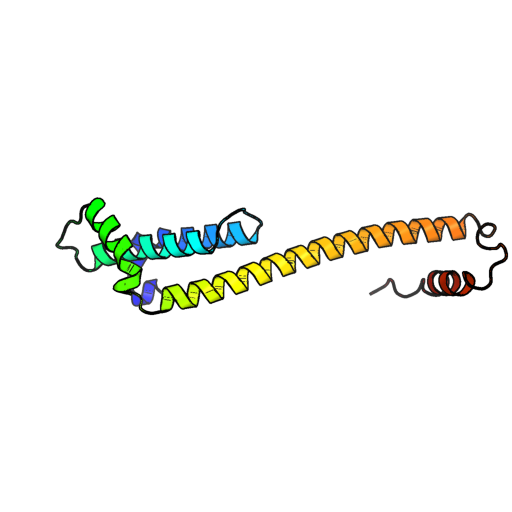 A 1 109 ? 19.098 6.736 -27.064 1.00 93.94 109 VAL A O 1
ATOM 918 N N . ALA A 1 110 ? 17.273 5.487 -26.670 1.00 91.25 110 ALA A N 1
ATOM 919 C CA . ALA A 1 110 ? 17.006 5.185 -28.078 1.00 91.25 110 ALA A CA 1
ATOM 920 C C . ALA A 1 110 ? 16.841 6.462 -28.923 1.00 91.25 110 ALA A C 1
ATOM 922 O O . ALA A 1 110 ? 17.412 6.582 -30.008 1.00 91.25 110 ALA A O 1
ATOM 923 N N . ASN A 1 111 ? 16.136 7.467 -28.395 1.00 91.38 111 ASN A N 1
ATOM 924 C CA . ASN A 1 111 ? 15.984 8.762 -29.056 1.00 91.38 111 ASN A CA 1
ATOM 925 C C . ASN A 1 111 ? 17.313 9.523 -29.181 1.00 91.38 111 ASN A C 1
ATOM 927 O O . ASN A 1 111 ? 17.567 10.146 -30.214 1.00 91.38 111 ASN A O 1
ATOM 931 N N . ARG A 1 112 ? 18.168 9.494 -28.149 1.00 89.06 112 ARG A N 1
ATOM 932 C CA . ARG A 1 112 ? 19.504 10.116 -28.192 1.00 89.06 112 ARG A CA 1
ATOM 933 C C . ARG A 1 112 ? 20.400 9.421 -29.217 1.00 89.06 112 ARG A C 1
ATOM 935 O O . ARG A 1 112 ? 21.007 10.101 -30.039 1.00 89.06 112 ARG A O 1
ATOM 942 N N . VAL A 1 113 ? 20.416 8.089 -29.224 1.00 88.50 113 VAL A N 1
ATOM 943 C CA . VAL A 1 113 ? 21.179 7.283 -30.187 1.00 88.50 113 VAL A CA 1
ATOM 944 C C . VAL A 1 113 ? 20.696 7.538 -31.617 1.00 88.50 113 VAL A C 1
ATOM 946 O O . VAL A 1 113 ? 21.514 7.803 -32.490 1.00 88.50 113 VAL A O 1
ATOM 949 N N . SER A 1 114 ? 19.381 7.581 -31.858 1.00 86.31 114 SER A N 1
ATOM 950 C CA . SER A 1 114 ? 18.822 7.906 -33.180 1.00 86.31 114 SER A CA 1
ATOM 951 C C . SER A 1 114 ? 19.274 9.280 -33.691 1.00 86.31 114 SER A C 1
ATOM 953 O O . SER A 1 114 ? 19.612 9.421 -34.866 1.00 86.31 114 SER A O 1
ATOM 955 N N . LYS A 1 115 ? 19.342 10.299 -32.820 1.00 83.81 115 LYS A N 1
ATOM 956 C CA . LYS A 1 115 ? 19.868 11.625 -33.190 1.00 83.81 115 LYS A CA 1
ATOM 957 C C . LYS A 1 115 ? 21.343 11.563 -33.592 1.00 83.81 115 LYS A C 1
ATOM 959 O O . LYS A 1 115 ? 21.709 12.154 -34.601 1.00 83.81 115 LYS A O 1
ATOM 964 N N . VAL A 1 116 ? 22.169 10.832 -32.842 1.00 81.75 116 VAL A N 1
ATOM 965 C CA . VAL A 1 116 ? 23.599 10.662 -33.152 1.00 81.75 116 VAL A CA 1
ATOM 966 C C . VAL A 1 116 ? 23.791 9.910 -34.471 1.00 81.75 116 VAL A C 1
ATOM 968 O O . VAL A 1 116 ? 24.548 10.370 -35.320 1.00 81.75 116 VAL A O 1
ATOM 971 N N . ILE A 1 117 ? 23.050 8.819 -34.695 1.00 77.44 117 ILE A N 1
ATOM 972 C CA . ILE A 1 117 ? 23.090 8.057 -35.953 1.00 77.44 117 ILE A CA 1
ATOM 973 C C . ILE A 1 117 ? 22.721 8.951 -37.144 1.00 77.44 117 ILE A C 1
ATOM 975 O O . ILE A 1 117 ? 23.408 8.926 -38.161 1.00 77.44 117 ILE A O 1
ATOM 979 N N . LYS A 1 118 ? 21.687 9.795 -37.019 1.00 75.19 118 LYS A N 1
ATOM 980 C CA . LYS A 1 118 ? 21.305 10.753 -38.072 1.00 75.19 118 LYS A CA 1
ATOM 981 C C . LYS A 1 118 ? 22.415 11.759 -38.382 1.00 75.19 118 LYS A C 1
ATOM 983 O O . LYS A 1 118 ? 22.651 12.043 -39.551 1.00 75.19 118 LYS A O 1
ATOM 988 N N . ILE A 1 119 ? 23.109 12.269 -37.363 1.00 75.38 119 ILE A N 1
ATOM 989 C CA . ILE A 1 119 ? 24.244 13.190 -37.546 1.00 75.38 119 ILE A CA 1
ATOM 990 C C . ILE A 1 119 ? 25.404 12.486 -38.262 1.00 75.38 119 ILE A C 1
ATOM 992 O O . ILE A 1 119 ? 25.959 13.041 -39.206 1.00 75.38 119 ILE A O 1
ATOM 996 N N . ILE A 1 120 ? 25.737 11.254 -37.864 1.00 69.75 120 ILE A N 1
ATOM 997 C CA . ILE A 1 120 ? 26.788 10.449 -38.508 1.00 69.75 120 ILE A CA 1
ATOM 998 C C . ILE A 1 120 ? 26.422 10.156 -39.971 1.00 69.75 120 ILE A C 1
ATOM 1000 O O . ILE A 1 120 ? 27.253 10.344 -40.855 1.00 69.75 120 ILE A O 1
ATOM 1004 N N . SER A 1 121 ? 25.169 9.777 -40.242 1.00 66.19 121 SER A N 1
ATOM 1005 C CA . SER A 1 121 ? 24.660 9.542 -41.599 1.00 66.19 121 SER A CA 1
ATOM 1006 C C . SER A 1 121 ? 24.721 10.801 -42.468 1.00 66.19 121 SER A C 1
ATOM 1008 O O . SER A 1 121 ? 25.146 10.725 -43.618 1.00 66.19 121 SER A O 1
ATOM 1010 N N . PHE A 1 122 ? 24.339 11.964 -41.929 1.00 63.78 122 PHE A N 1
ATOM 1011 C CA . PHE A 1 122 ? 24.427 13.239 -42.645 1.00 63.78 122 PHE A CA 1
ATOM 1012 C C . PHE A 1 122 ? 25.885 13.626 -42.922 1.00 63.78 122 PHE A C 1
ATOM 1014 O O . PHE A 1 122 ? 26.197 14.083 -44.014 1.00 63.78 122 PHE A O 1
ATOM 1021 N N . CYS A 1 123 ? 26.796 13.380 -41.975 1.00 59.31 123 CYS A N 1
ATOM 1022 C CA . CYS A 1 123 ? 28.228 13.614 -42.158 1.00 59.31 123 CYS A CA 1
ATOM 1023 C C . CYS A 1 123 ? 28.830 12.685 -43.230 1.00 59.31 123 CYS A C 1
ATOM 1025 O O . CYS A 1 123 ? 29.596 13.148 -44.068 1.00 59.31 123 CYS A O 1
ATOM 1027 N N . CYS A 1 124 ? 28.421 11.411 -43.278 1.00 58.31 124 CYS A N 1
ATOM 1028 C CA . CYS A 1 124 ? 28.785 10.477 -44.352 1.00 58.31 124 CYS A CA 1
ATOM 1029 C C . CYS A 1 124 ? 28.235 10.896 -45.727 1.00 58.31 124 CYS A C 1
ATOM 1031 O O . CYS A 1 124 ? 28.925 10.738 -46.730 1.00 58.31 124 CYS A O 1
ATOM 1033 N N . GLN A 1 125 ? 27.016 11.446 -45.794 1.00 55.16 125 GLN A N 1
ATOM 1034 C CA . GLN A 1 125 ? 26.443 11.950 -47.050 1.00 55.16 125 GLN A CA 1
ATOM 1035 C C . GLN A 1 125 ? 27.084 13.265 -47.516 1.00 55.16 125 GLN A C 1
ATOM 1037 O O . GLN A 1 125 ? 27.255 13.452 -48.718 1.00 55.16 125 GLN A O 1
ATOM 1042 N N . LEU A 1 126 ? 27.443 14.170 -46.595 1.00 49.72 126 LEU A N 1
ATOM 1043 C CA . LEU A 1 126 ? 28.094 15.443 -46.932 1.00 49.72 126 LEU A CA 1
ATOM 1044 C C . LEU A 1 126 ? 29.587 15.280 -47.240 1.00 49.72 126 LEU A C 1
ATOM 1046 O O . LEU A 1 126 ? 30.126 15.997 -48.078 1.00 49.72 126 LEU A O 1
ATOM 1050 N N . PHE A 1 127 ? 30.251 14.336 -46.576 1.00 47.88 127 PHE A N 1
ATOM 1051 C CA . PHE A 1 127 ? 31.649 14.006 -46.794 1.00 47.88 127 PHE A CA 1
ATOM 1052 C C . PHE A 1 127 ? 31.778 12.548 -47.231 1.00 47.88 127 PHE A C 1
ATOM 1054 O O . PHE A 1 127 ? 32.270 11.702 -46.485 1.00 47.88 127 PHE A O 1
ATOM 1061 N N . LEU A 1 128 ? 31.497 12.285 -48.511 1.00 46.16 128 LEU A N 1
ATOM 1062 C CA . LEU A 1 128 ? 31.983 11.072 -49.188 1.00 46.16 128 LEU A CA 1
ATOM 1063 C C . LEU A 1 128 ? 33.528 10.932 -49.112 1.00 46.16 128 LEU A C 1
ATOM 1065 O O . LEU A 1 128 ? 34.080 9.910 -49.502 1.00 46.16 128 LEU A O 1
ATOM 1069 N N . PHE A 1 129 ? 34.224 11.964 -48.618 1.00 44.09 129 PHE A N 1
ATOM 1070 C CA . PHE A 1 129 ? 35.677 12.099 -48.571 1.00 44.09 129 PHE A CA 1
ATOM 1071 C C . PHE A 1 129 ? 36.338 11.817 -47.202 1.00 44.09 129 PHE A C 1
ATOM 1073 O O . PHE A 1 129 ? 37.554 11.679 -47.170 1.00 44.09 129 PHE A O 1
ATOM 1080 N N . CYS A 1 130 ? 35.609 11.724 -46.074 1.00 45.09 130 CYS A N 1
ATOM 1081 C CA . CYS A 1 130 ? 36.250 11.650 -44.737 1.00 45.09 130 CYS A CA 1
ATOM 1082 C C . CYS A 1 130 ? 36.364 10.234 -44.131 1.00 45.09 130 CYS A C 1
ATOM 1084 O O . CYS A 1 130 ? 37.150 10.027 -43.212 1.00 45.09 130 CYS A O 1
ATOM 1086 N N . CYS A 1 131 ? 35.625 9.238 -44.633 1.00 46.72 131 CYS A N 1
ATOM 1087 C CA . CYS A 1 131 ? 35.630 7.870 -44.079 1.00 46.72 131 CYS A CA 1
ATOM 1088 C C . CYS A 1 131 ? 36.633 6.909 -44.744 1.00 46.72 131 CYS A C 1
ATOM 1090 O O . CYS A 1 131 ? 36.466 5.694 -44.664 1.00 46.72 131 CYS A O 1
ATOM 1092 N N . CYS A 1 132 ? 37.684 7.421 -45.386 1.00 47.34 132 CYS A N 1
ATOM 1093 C CA . CYS A 1 132 ? 38.833 6.612 -45.789 1.00 47.34 132 CYS A CA 1
ATOM 1094 C C . CYS A 1 132 ? 40.128 7.373 -45.494 1.00 47.34 132 CYS A C 1
ATOM 1096 O O . CYS A 1 132 ? 40.552 8.210 -46.288 1.00 47.34 132 CYS A O 1
ATOM 1098 N N . PRO A 1 133 ? 40.785 7.036 -44.376 1.00 41.97 133 PRO A N 1
ATOM 1099 C CA . PRO A 1 133 ? 42.182 6.663 -44.511 1.00 41.97 133 PRO A CA 1
ATOM 1100 C C . PRO A 1 133 ? 42.490 5.379 -43.727 1.00 41.97 133 PRO A C 1
ATOM 1102 O O . PRO A 1 133 ? 42.522 5.360 -42.503 1.00 41.97 133 PRO A O 1
ATOM 1105 N N . GLY A 1 134 ? 42.752 4.301 -44.463 1.00 45.53 134 GLY A N 1
ATOM 1106 C CA . GLY A 1 134 ? 43.972 3.524 -44.248 1.00 45.53 134 GLY A CA 1
ATOM 1107 C C . GLY A 1 134 ? 44.058 2.497 -43.119 1.00 45.53 134 GLY A C 1
ATOM 1108 O O . GLY A 1 134 ? 45.134 1.930 -43.007 1.00 45.53 134 GLY A O 1
ATOM 1109 N N . ASP A 1 135 ? 43.006 2.189 -42.352 1.00 44.28 135 ASP A N 1
ATOM 1110 C CA . ASP A 1 135 ? 43.068 1.093 -41.364 1.00 44.28 135 ASP A CA 1
ATOM 1111 C C . ASP A 1 135 ? 41.923 0.078 -41.518 1.00 44.28 135 ASP A C 1
ATOM 1113 O O . ASP A 1 135 ? 40.758 0.334 -41.200 1.00 44.28 135 ASP A O 1
ATOM 1117 N N . SER A 1 136 ? 42.283 -1.122 -41.990 1.00 50.47 136 SER A N 1
ATOM 1118 C CA . SER A 1 136 ? 41.405 -2.242 -42.379 1.00 50.47 136 SER A CA 1
ATOM 1119 C C . SER A 1 136 ? 40.402 -2.710 -41.312 1.00 50.47 136 SER A C 1
ATOM 1121 O O . SER A 1 136 ? 39.425 -3.378 -41.644 1.00 50.47 136 SER A O 1
ATOM 1123 N N . SER A 1 137 ? 40.587 -2.341 -40.042 1.00 47.25 137 SER A N 1
ATOM 1124 C CA . SER A 1 137 ? 39.708 -2.750 -38.936 1.00 47.25 137 SER A CA 1
ATOM 1125 C C . SER A 1 137 ? 38.473 -1.854 -38.749 1.00 47.25 137 SER A C 1
ATOM 1127 O O . SER A 1 137 ? 37.476 -2.308 -38.192 1.00 47.25 137 SER A O 1
ATOM 1129 N N . PHE A 1 138 ? 38.482 -0.607 -39.242 1.00 42.19 138 PHE A N 1
ATOM 1130 C CA . PHE A 1 138 ? 37.339 0.320 -39.114 1.00 42.19 138 PHE A CA 1
ATOM 1131 C C . PHE A 1 138 ? 36.289 0.167 -40.229 1.00 42.19 138 PHE A C 1
ATOM 1133 O O . PHE A 1 138 ? 35.134 0.579 -40.072 1.00 42.19 138 PHE A O 1
ATOM 1140 N N . TYR A 1 139 ? 36.661 -0.481 -41.337 1.00 43.75 139 TYR A N 1
ATOM 1141 C CA . TYR A 1 139 ? 35.781 -0.719 -42.484 1.00 43.75 139 TYR A CA 1
ATOM 1142 C C . TYR A 1 139 ? 34.598 -1.627 -42.139 1.00 43.75 139 TYR A C 1
ATOM 1144 O O . TYR A 1 139 ? 33.496 -1.382 -42.619 1.00 43.75 139 TYR A O 1
ATOM 1152 N N . ALA A 1 140 ? 34.783 -2.615 -41.257 1.00 45.34 140 ALA A N 1
ATOM 1153 C CA . ALA A 1 140 ? 33.714 -3.533 -40.862 1.00 45.34 140 ALA A CA 1
ATOM 1154 C C . ALA A 1 140 ? 32.586 -2.828 -40.085 1.00 45.34 140 ALA A C 1
ATOM 1156 O O . ALA A 1 140 ? 31.410 -3.111 -40.309 1.00 45.34 140 ALA A O 1
ATOM 1157 N N . LEU A 1 141 ? 32.928 -1.863 -39.221 1.00 44.88 141 LEU A N 1
ATOM 1158 C CA . LEU A 1 141 ? 31.938 -1.112 -38.444 1.00 44.88 141 LEU A CA 1
ATOM 1159 C C . LEU A 1 141 ? 31.187 -0.092 -39.319 1.00 44.88 141 LEU A C 1
ATOM 1161 O O . LEU A 1 141 ? 29.969 0.030 -39.206 1.00 44.88 141 LEU A O 1
ATOM 1165 N N . SER A 1 142 ? 31.886 0.591 -40.237 1.00 43.00 142 SER A N 1
ATOM 1166 C CA . SER A 1 142 ? 31.256 1.538 -41.175 1.00 43.00 142 SER A CA 1
ATOM 1167 C C . SER A 1 142 ? 30.379 0.845 -42.220 1.00 43.00 142 SER A C 1
ATOM 1169 O O . SER A 1 142 ? 29.288 1.334 -42.509 1.00 43.00 142 SER A O 1
ATOM 1171 N N . PHE A 1 143 ? 30.782 -0.321 -42.745 1.00 45.00 143 PHE A N 1
ATOM 1172 C CA . PHE A 1 143 ? 29.929 -1.092 -43.658 1.00 45.00 143 PHE A CA 1
ATOM 1173 C C . PHE A 1 143 ? 28.644 -1.546 -42.969 1.00 45.00 143 PHE A C 1
ATOM 1175 O O . PHE A 1 143 ? 27.578 -1.486 -43.575 1.00 45.00 143 PHE A O 1
ATOM 1182 N N . MET A 1 144 ? 28.721 -1.961 -41.703 1.00 46.91 144 MET A N 1
ATOM 1183 C CA . MET A 1 144 ? 27.548 -2.429 -40.968 1.00 46.91 144 MET A CA 1
ATOM 1184 C C . MET A 1 144 ? 26.559 -1.296 -40.667 1.00 46.91 144 MET A C 1
ATOM 1186 O O . MET A 1 144 ? 25.356 -1.519 -40.736 1.00 46.91 144 MET A O 1
ATOM 1190 N N . VAL A 1 145 ? 27.040 -0.073 -40.413 1.00 46.22 145 VAL A N 1
ATOM 1191 C CA . VAL A 1 145 ? 26.180 1.104 -40.187 1.00 46.22 145 VAL A CA 1
ATOM 1192 C C . VAL A 1 145 ? 25.596 1.653 -41.499 1.00 46.22 145 VAL A C 1
ATOM 1194 O O . VAL A 1 145 ? 24.421 2.012 -41.531 1.00 46.22 145 VAL A O 1
ATOM 1197 N N . CYS A 1 146 ? 26.360 1.673 -42.597 1.00 45.69 146 CYS A N 1
ATOM 1198 C CA . CYS A 1 146 ? 25.884 2.164 -43.900 1.00 45.69 146 CYS A CA 1
ATOM 1199 C C . CYS A 1 146 ? 25.078 1.138 -44.717 1.00 45.69 146 CYS A C 1
ATOM 1201 O O . CYS A 1 146 ? 24.287 1.550 -45.560 1.00 45.69 146 CYS A O 1
ATOM 1203 N N . SER A 1 147 ? 25.236 -0.170 -44.480 1.00 44.94 147 SER A N 1
ATOM 1204 C CA . SER A 1 147 ? 24.479 -1.229 -45.183 1.00 44.94 147 SER A CA 1
ATOM 1205 C C . SER A 1 147 ? 23.158 -1.598 -44.497 1.00 44.94 147 SER A C 1
ATOM 1207 O O . SER A 1 147 ? 22.367 -2.345 -45.067 1.00 44.94 147 SER A O 1
ATOM 1209 N N . PHE A 1 148 ? 22.874 -1.034 -43.315 1.00 43.25 148 PHE A N 1
ATOM 1210 C CA . PHE A 1 148 ? 21.604 -1.187 -42.591 1.00 43.25 148 PHE A CA 1
ATOM 1211 C C . PHE A 1 148 ? 20.671 0.057 -42.596 1.00 43.25 148 PHE A C 1
A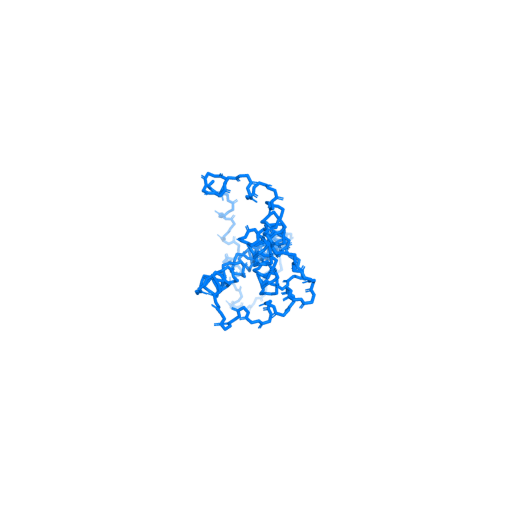TOM 1213 O O . PHE A 1 148 ? 20.028 0.319 -41.577 1.00 43.25 148 PHE A O 1
ATOM 1220 N N . PRO A 1 149 ? 20.486 0.845 -43.684 1.00 45.50 149 PRO A N 1
ATOM 1221 C CA . PRO A 1 149 ? 19.478 1.907 -43.660 1.00 45.50 149 PRO A CA 1
ATOM 1222 C C . PRO A 1 149 ? 18.033 1.376 -43.766 1.00 45.50 149 PRO A C 1
ATOM 1224 O O . PRO A 1 149 ? 17.093 2.146 -43.592 1.00 45.50 149 PRO A O 1
ATOM 1227 N N . SER A 1 150 ? 17.814 0.088 -44.059 1.00 45.56 150 SER A N 1
ATOM 1228 C CA . SER A 1 150 ? 16.512 -0.437 -44.504 1.00 45.56 150 SER A CA 1
ATOM 1229 C C . SER A 1 150 ? 15.692 -1.202 -43.456 1.00 45.56 150 SER A C 1
ATOM 1231 O O . SER A 1 150 ? 14.892 -2.058 -43.824 1.00 45.56 150 SER A O 1
ATOM 1233 N N . MET A 1 151 ? 15.813 -0.896 -42.159 1.00 41.56 151 MET A N 1
ATOM 1234 C CA . MET A 1 151 ? 14.901 -1.474 -41.151 1.00 41.56 151 MET A CA 1
ATOM 1235 C C . MET A 1 151 ? 14.314 -0.437 -40.187 1.00 41.56 151 MET A C 1
ATOM 1237 O O . MET A 1 151 ? 14.228 -0.649 -38.984 1.00 41.56 151 MET A O 1
ATOM 1241 N N . SER A 1 152 ? 13.910 0.714 -40.735 1.00 42.12 152 SER A N 1
ATOM 1242 C CA . SER A 1 152 ? 13.148 1.756 -40.030 1.00 42.12 152 SER A CA 1
ATOM 1243 C C . SER A 1 152 ? 11.826 2.046 -40.750 1.00 42.12 152 SER A C 1
ATOM 1245 O O . SER A 1 152 ? 11.579 3.172 -41.178 1.00 42.12 152 SER A O 1
ATOM 1247 N N . THR A 1 153 ? 10.989 1.028 -40.962 1.00 40.44 153 THR A N 1
ATOM 1248 C CA . THR A 1 153 ? 9.562 1.215 -41.293 1.00 40.44 153 THR A CA 1
ATOM 1249 C C . THR A 1 153 ? 8.775 -0.050 -40.943 1.00 40.44 153 THR A C 1
ATOM 1251 O O . THR A 1 153 ? 8.549 -0.901 -41.796 1.00 40.44 153 THR A O 1
ATOM 1254 N N . LEU A 1 154 ? 8.419 -0.184 -39.662 1.00 35.19 154 LEU A N 1
ATOM 1255 C CA . LEU A 1 154 ? 7.221 -0.859 -39.141 1.00 35.19 154 LEU A CA 1
ATOM 1256 C C . LEU A 1 154 ? 7.039 -0.471 -37.670 1.00 35.19 154 LEU A C 1
ATOM 1258 O O . LEU A 1 154 ? 8.056 -0.474 -36.940 1.00 35.19 154 LEU A O 1
#

Organism: Crotalus adamanteus (NCBI:txid8729)

Sequence (154 aa):
MFVRTYGMLYMQNSEVFQDLFIELKRYYTGGNVNLEEMLNDFWARLLERMFQLINPHYHFSEDYLECVSKYTDQLKPFGDVPRKLKVQVTRAFIAARTFVQGLTVGREVANRVSKVIKIISFCCQLFLFCCCPGDSSFYALSFMVCSFPSMSTL